Protein AF-A0AAD5CZV1-F1 (afdb_monomer_lite)

pLDDT: mean 96.12, std 6.65, range [50.38, 98.69]

Structure (mmCIF, N/CA/C/O backbone):
data_AF-A0AAD5CZV1-F1
#
_entry.id   AF-A0AAD5CZV1-F1
#
loop_
_atom_site.group_PDB
_atom_site.id
_atom_site.type_symbol
_atom_site.label_atom_id
_atom_site.label_alt_id
_atom_site.label_comp_id
_atom_site.label_asym_id
_atom_site.label_entity_id
_atom_site.label_seq_id
_atom_site.pdbx_PDB_ins_code
_atom_site.Cartn_x
_atom_site.Cartn_y
_atom_site.Cartn_z
_atom_site.occupancy
_atom_site.B_iso_or_equiv
_atom_site.auth_seq_id
_atom_site.auth_comp_id
_atom_site.auth_asym_id
_atom_site.auth_atom_id
_atom_site.pdbx_PDB_model_num
ATOM 1 N N . MET A 1 1 ? 4.851 -7.727 28.130 1.00 50.38 1 MET A N 1
ATOM 2 C CA . MET A 1 1 ? 3.394 -7.579 27.922 1.00 50.38 1 MET A CA 1
ATOM 3 C C . MET A 1 1 ? 2.962 -8.637 26.929 1.00 50.38 1 MET A C 1
ATOM 5 O O . MET A 1 1 ? 3.579 -8.719 25.878 1.00 50.38 1 MET A O 1
ATOM 9 N N . TYR A 1 2 ? 1.976 -9.467 27.266 1.00 60.91 2 TYR A N 1
ATOM 10 C CA . TYR A 1 2 ? 1.402 -10.418 26.313 1.00 60.91 2 TYR A CA 1
ATOM 11 C C . TYR A 1 2 ? 0.362 -9.678 25.469 1.00 60.91 2 TYR A C 1
ATOM 13 O O . TYR A 1 2 ? -0.590 -9.130 26.021 1.00 60.91 2 TYR A O 1
ATOM 21 N N . ALA A 1 3 ? 0.571 -9.614 24.155 1.00 76.38 3 ALA A N 1
ATOM 22 C CA . ALA A 1 3 ? -0.446 -9.131 23.230 1.00 76.38 3 ALA A CA 1
ATOM 23 C C . ALA A 1 3 ? -1.510 -10.223 23.045 1.00 76.38 3 ALA A C 1
ATOM 25 O O . ALA A 1 3 ? -1.173 -11.398 22.889 1.00 76.38 3 ALA A O 1
ATOM 26 N N . VAL A 1 4 ? -2.789 -9.849 23.090 1.00 90.44 4 VAL A N 1
ATOM 27 C CA . VAL A 1 4 ? -3.890 -10.775 22.797 1.00 90.44 4 VAL A CA 1
ATOM 28 C C . VAL A 1 4 ? -3.936 -11.000 21.287 1.00 90.44 4 VAL A C 1
ATOM 30 O O . VAL A 1 4 ? -3.989 -10.040 20.523 1.00 90.44 4 VAL A O 1
ATOM 33 N N . LEU A 1 5 ? -3.916 -12.264 20.861 1.00 93.06 5 LEU A N 1
ATOM 34 C CA . LEU A 1 5 ? -4.040 -12.636 19.452 1.00 93.06 5 LEU A CA 1
ATOM 35 C C . LEU A 1 5 ? -5.514 -12.612 19.035 1.00 93.06 5 LEU A C 1
ATOM 37 O O . LEU A 1 5 ? -6.346 -13.300 19.625 1.00 93.06 5 LEU A O 1
ATOM 41 N N . VAL A 1 6 ? -5.817 -11.826 18.005 1.00 95.69 6 VAL A N 1
ATOM 42 C CA . VAL A 1 6 ? -7.146 -11.683 17.393 1.00 95.69 6 VAL A CA 1
ATOM 43 C C . VAL A 1 6 ? -7.004 -11.636 15.868 1.00 95.69 6 VAL A C 1
ATOM 45 O O . VAL A 1 6 ? -5.895 -11.512 15.353 1.00 95.69 6 VAL A O 1
ATOM 48 N N . ASN A 1 7 ? -8.112 -11.732 15.128 1.00 96.25 7 ASN A N 1
ATOM 49 C CA . ASN A 1 7 ? -8.096 -11.421 13.697 1.00 96.25 7 ASN A CA 1
ATOM 50 C C . ASN A 1 7 ? -7.958 -9.899 13.510 1.00 96.25 7 ASN A C 1
ATOM 52 O O . ASN A 1 7 ? -8.845 -9.157 13.930 1.00 96.25 7 ASN A O 1
ATOM 56 N N . GLY A 1 8 ? -6.857 -9.452 12.903 1.00 93.62 8 GLY A N 1
ATOM 57 C CA . GLY A 1 8 ? -6.461 -8.041 12.865 1.00 93.62 8 GLY A CA 1
ATOM 58 C C . GLY A 1 8 ? -5.563 -7.674 14.049 1.00 93.62 8 GLY A C 1
ATOM 59 O O . GLY A 1 8 ? -4.732 -8.478 14.468 1.00 93.62 8 GLY A O 1
ATOM 60 N N . VAL A 1 9 ? -5.728 -6.466 14.593 1.00 94.19 9 VAL A N 1
ATOM 61 C CA . VAL A 1 9 ? -4.952 -5.977 15.745 1.00 94.19 9 VAL A CA 1
ATOM 62 C C . VAL A 1 9 ? -5.863 -5.397 16.824 1.00 94.19 9 VAL A C 1
ATOM 64 O O . VAL A 1 9 ? -6.932 -4.853 16.536 1.00 94.19 9 VAL A O 1
ATOM 67 N N . VAL A 1 10 ? -5.445 -5.519 18.087 1.00 95.56 10 VAL A N 1
ATOM 68 C CA . VAL A 1 10 ? -6.173 -4.945 19.227 1.00 95.56 10 VAL A CA 1
ATOM 69 C C . VAL A 1 10 ? -6.100 -3.420 19.162 1.00 95.56 10 VAL A C 1
ATOM 71 O O . VAL A 1 10 ? -5.018 -2.849 19.047 1.00 95.56 10 VAL A O 1
ATOM 74 N N . CYS A 1 11 ? -7.253 -2.757 19.257 1.00 95.94 11 CYS A N 1
ATOM 75 C CA . CYS A 1 11 ? -7.329 -1.301 19.212 1.00 95.94 11 CYS A CA 1
ATOM 76 C C . CYS A 1 11 ? -6.708 -0.648 20.455 1.00 95.94 11 CYS A C 1
ATOM 78 O O . CYS A 1 11 ? -6.855 -1.132 21.579 1.00 95.94 11 CYS A O 1
ATOM 80 N N . LYS A 1 12 ? -6.086 0.515 20.245 1.00 95.44 12 LYS A N 1
ATOM 81 C CA . LYS A 1 12 ? -5.729 1.468 21.303 1.00 95.44 12 LYS A CA 1
ATOM 82 C C . LYS A 1 12 ? -6.998 1.941 22.029 1.00 95.44 12 LYS A C 1
ATOM 84 O O . LYS A 1 12 ? -8.063 2.012 21.416 1.00 95.44 12 LYS A O 1
ATOM 89 N N . ASP A 1 13 ? -6.892 2.283 23.317 1.00 97.19 13 ASP A N 1
ATOM 90 C CA . ASP A 1 13 ? -8.003 2.918 24.042 1.00 97.19 13 ASP A CA 1
ATOM 91 C C . ASP A 1 13 ? -8.422 4.195 23.290 1.00 97.19 13 ASP A C 1
ATOM 93 O O . ASP A 1 13 ? -7.573 5.074 23.107 1.00 97.19 13 ASP A O 1
ATOM 97 N N . PRO A 1 14 ? -9.692 4.332 22.859 1.00 96.19 14 PRO A N 1
ATOM 98 C CA . PRO A 1 14 ? -10.150 5.488 22.092 1.00 96.19 14 PRO A CA 1
ATOM 99 C C . PRO A 1 14 ? -9.939 6.823 22.817 1.00 96.19 14 PRO A C 1
ATOM 101 O O . PRO A 1 14 ? -9.845 7.857 22.165 1.00 96.19 14 PRO A O 1
ATOM 104 N N . LYS A 1 15 ? -9.818 6.830 24.151 1.00 98.19 15 LYS A N 1
ATOM 105 C CA . LYS A 1 15 ? -9.498 8.039 24.930 1.00 98.19 15 LYS A CA 1
ATOM 106 C C . LYS A 1 15 ? -8.038 8.477 24.810 1.00 98.19 15 LYS A C 1
ATOM 108 O O . LYS A 1 15 ? -7.723 9.614 25.141 1.00 98.19 15 LYS A O 1
ATOM 113 N N . LEU A 1 16 ? -7.153 7.572 24.396 1.00 97.81 16 LEU A N 1
ATOM 114 C CA . LEU A 1 16 ? -5.724 7.824 24.194 1.00 97.81 16 LEU A CA 1
ATOM 115 C C . LEU A 1 16 ? -5.379 8.068 22.719 1.00 97.81 16 LEU A C 1
ATOM 117 O O . LEU A 1 16 ? -4.222 8.352 22.407 1.00 97.81 16 LEU A O 1
ATOM 121 N N . VAL A 1 17 ? -6.352 7.909 21.819 1.00 97.56 17 VAL A N 1
ATOM 122 C CA . VAL A 1 17 ? -6.182 8.146 20.387 1.00 97.56 17 VAL A CA 1
ATOM 123 C C . VAL A 1 17 ? -6.021 9.644 20.120 1.00 97.56 17 VAL A C 1
ATOM 125 O O . VAL A 1 17 ? -6.717 10.472 20.708 1.00 97.56 17 VAL A O 1
ATOM 128 N N . ASN A 1 18 ? -5.102 9.993 19.226 1.00 97.75 18 ASN A N 1
ATOM 129 C CA . ASN A 1 18 ? -4.840 11.362 18.799 1.00 97.75 18 ASN A CA 1
ATOM 130 C C . ASN A 1 18 ? -4.640 11.437 17.272 1.00 97.75 18 ASN A C 1
ATOM 132 O O . ASN A 1 18 ? -4.752 10.436 16.569 1.00 97.75 18 ASN A O 1
ATOM 136 N N . ALA A 1 19 ? -4.383 12.639 16.750 1.00 97.38 19 ALA A N 1
ATOM 137 C CA . ALA A 1 19 ? -4.237 12.863 15.311 1.00 97.38 19 ALA A CA 1
ATOM 138 C C . ALA A 1 19 ? -3.041 12.117 14.691 1.00 97.38 19 ALA A C 1
ATOM 140 O O . ALA A 1 19 ? -3.119 11.713 13.531 1.00 97.38 19 ALA A O 1
ATOM 141 N N . ASP A 1 20 ? -1.972 11.894 15.457 1.00 96.50 20 ASP A N 1
ATOM 142 C CA . ASP A 1 20 ? -0.767 11.220 14.972 1.00 96.50 20 ASP A CA 1
ATOM 143 C C . ASP A 1 20 ? -1.021 9.729 14.703 1.00 96.50 20 ASP A C 1
ATOM 145 O O . ASP A 1 20 ? -0.370 9.146 13.842 1.00 96.50 20 ASP A O 1
ATOM 149 N N . ASP A 1 21 ? -2.024 9.119 15.349 1.00 97.44 21 ASP A N 1
ATOM 150 C CA . ASP A 1 21 ? -2.437 7.737 15.058 1.00 97.44 21 ASP A CA 1
ATOM 151 C C . ASP A 1 21 ? -3.053 7.586 13.644 1.00 97.44 21 ASP A C 1
ATOM 153 O O . ASP A 1 21 ? -3.211 6.465 13.156 1.00 97.44 21 ASP A O 1
ATOM 157 N N . PHE A 1 22 ? -3.392 8.699 12.976 1.00 96.88 22 PHE A N 1
ATOM 158 C CA . PHE A 1 22 ? -3.994 8.752 11.636 1.00 96.88 22 PHE A CA 1
ATOM 159 C C . PHE A 1 22 ? -3.128 9.482 10.599 1.00 96.88 22 PHE A C 1
ATOM 161 O O . PHE A 1 22 ? -3.587 9.721 9.480 1.00 96.88 22 PHE A O 1
ATOM 168 N N . LEU A 1 23 ? -1.877 9.816 10.929 1.00 96.38 23 LEU A N 1
ATOM 169 C CA . LEU A 1 23 ? -0.975 10.545 10.042 1.00 96.38 23 LEU A CA 1
ATOM 170 C C . LEU A 1 23 ? 0.271 9.724 9.704 1.00 96.38 23 LEU A C 1
ATOM 172 O O . LEU A 1 23 ? 1.014 9.305 10.584 1.00 96.38 23 LEU A O 1
ATOM 176 N N . PHE A 1 24 ? 0.553 9.578 8.408 1.00 96.25 24 PHE A N 1
ATOM 177 C CA . PHE A 1 24 ? 1.799 8.996 7.911 1.00 96.25 24 PHE A CA 1
ATOM 178 C C . PHE A 1 24 ? 2.512 9.971 6.964 1.00 96.25 24 PHE A C 1
ATOM 180 O O . PHE A 1 24 ? 1.904 10.473 6.020 1.00 96.25 24 PHE A O 1
ATOM 187 N N . GLN A 1 25 ? 3.806 10.226 7.195 1.00 93.69 25 GLN A N 1
ATOM 188 C CA . GLN A 1 25 ? 4.632 11.170 6.414 1.00 93.69 25 GLN A CA 1
ATOM 189 C C . GLN A 1 25 ? 5.832 10.492 5.724 1.00 93.69 25 GLN A C 1
ATOM 191 O O . GLN A 1 25 ? 6.929 11.042 5.690 1.00 93.69 25 GLN A O 1
ATOM 196 N N . GLY A 1 26 ? 5.653 9.271 5.211 1.00 94.19 26 GLY A N 1
ATOM 197 C CA . GLY A 1 26 ? 6.711 8.553 4.483 1.00 94.19 26 GLY A CA 1
ATOM 198 C C . GLY A 1 26 ? 6.544 8.534 2.961 1.00 94.19 26 GLY A C 1
ATOM 199 O O . GLY A 1 26 ? 7.533 8.456 2.241 1.00 94.19 26 GLY A O 1
ATOM 200 N N . LEU A 1 27 ? 5.314 8.642 2.442 1.00 96.69 27 LEU A N 1
ATOM 201 C CA . LEU A 1 27 ? 5.047 8.494 0.999 1.00 96.69 27 LEU A CA 1
ATOM 202 C C . LEU A 1 27 ? 5.502 9.693 0.151 1.00 96.69 27 LEU A C 1
ATOM 204 O O . LEU A 1 27 ? 5.558 9.605 -1.076 1.00 96.69 27 LEU A O 1
ATOM 208 N N . ASN A 1 28 ? 5.844 10.815 0.783 1.00 94.94 28 ASN A N 1
ATOM 209 C CA . ASN A 1 28 ? 6.471 11.965 0.130 1.00 94.94 28 ASN A CA 1
ATOM 210 C C . ASN A 1 28 ? 7.957 11.731 -0.190 1.00 94.94 28 ASN A C 1
ATOM 212 O O . ASN A 1 28 ? 8.538 12.521 -0.931 1.00 94.94 28 ASN A O 1
ATOM 216 N N . VAL A 1 29 ? 8.570 10.678 0.355 1.00 96.12 29 VAL A N 1
ATOM 217 C CA . VAL A 1 29 ? 9.973 10.331 0.122 1.00 96.12 29 VAL A CA 1
ATOM 218 C C . VAL A 1 29 ? 10.047 9.193 -0.894 1.00 96.12 29 VAL A C 1
ATOM 220 O O . VAL A 1 29 ? 9.348 8.191 -0.769 1.00 96.12 29 VAL A O 1
ATOM 223 N N . MET A 1 30 ? 10.893 9.362 -1.909 1.00 96.56 30 MET A N 1
ATOM 224 C CA . MET A 1 30 ? 11.161 8.329 -2.911 1.00 96.56 30 MET A CA 1
ATOM 225 C C . MET A 1 30 ? 11.916 7.155 -2.277 1.00 96.56 30 MET A C 1
ATOM 227 O O . MET A 1 30 ? 12.890 7.354 -1.547 1.00 96.56 30 MET A O 1
ATOM 231 N N . GLY A 1 31 ? 11.473 5.935 -2.571 1.00 97.44 31 GLY A N 1
ATOM 232 C CA . GLY A 1 31 ? 12.147 4.709 -2.164 1.00 97.44 31 GLY A CA 1
ATOM 233 C C . GLY A 1 31 ? 13.497 4.496 -2.856 1.00 97.44 31 GLY A C 1
ATOM 234 O O . GLY A 1 31 ? 13.728 4.973 -3.965 1.00 97.44 31 GLY A O 1
ATOM 235 N N . ASN A 1 32 ? 14.399 3.743 -2.221 1.00 98.12 32 ASN A N 1
ATOM 236 C CA . ASN A 1 32 ? 15.702 3.433 -2.811 1.00 98.12 32 ASN A CA 1
ATOM 237 C C . ASN A 1 32 ? 15.590 2.308 -3.852 1.00 98.12 32 ASN A C 1
ATOM 239 O O . ASN A 1 32 ? 15.456 1.136 -3.505 1.00 98.12 32 ASN A O 1
ATOM 243 N N . THR A 1 33 ? 15.732 2.660 -5.125 1.00 98.62 33 THR A N 1
ATOM 244 C CA . THR A 1 33 ? 15.679 1.722 -6.254 1.00 98.62 33 THR A CA 1
ATOM 245 C C . THR A 1 33 ? 17.044 1.142 -6.644 1.00 98.62 33 THR A C 1
ATOM 247 O O . THR A 1 33 ? 17.141 0.444 -7.649 1.00 98.62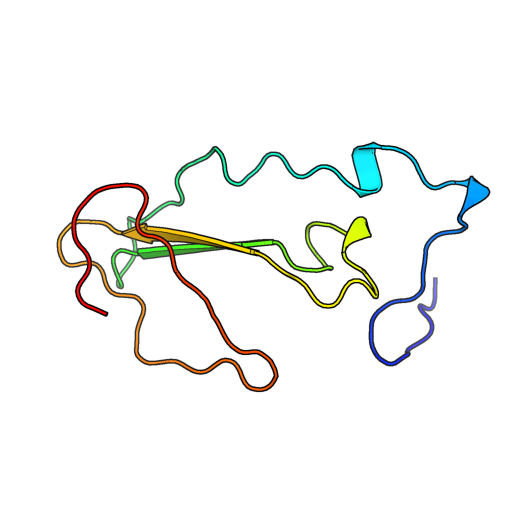 33 THR A O 1
ATOM 250 N N . SER A 1 34 ? 18.113 1.412 -5.882 1.00 98.25 34 SER A N 1
ATOM 251 C CA . SER A 1 34 ? 19.451 0.836 -6.107 1.00 98.25 34 SER A CA 1
ATOM 252 C C . SER A 1 34 ? 19.517 -0.599 -5.573 1.00 98.25 34 SER A C 1
ATOM 254 O O . SER A 1 34 ? 20.179 -0.878 -4.572 1.00 98.25 34 SER A O 1
ATOM 256 N N . ASN A 1 35 ? 18.767 -1.493 -6.210 1.00 97.75 35 ASN A N 1
ATOM 257 C CA . ASN A 1 35 ? 18.651 -2.908 -5.871 1.00 97.75 35 ASN A CA 1
ATOM 258 C C . ASN A 1 35 ? 18.447 -3.748 -7.145 1.00 97.75 35 ASN A C 1
ATOM 260 O O . ASN A 1 35 ? 18.222 -3.199 -8.223 1.00 97.75 35 ASN A O 1
ATOM 264 N N . ASP A 1 36 ? 18.513 -5.074 -7.018 1.00 97.88 36 ASP A N 1
ATOM 265 C CA . ASP A 1 36 ? 18.535 -6.003 -8.160 1.00 97.88 36 ASP A CA 1
ATOM 266 C C . ASP A 1 36 ? 17.294 -5.937 -9.063 1.00 97.88 36 ASP A C 1
ATOM 268 O O . ASP A 1 36 ? 17.375 -6.277 -10.242 1.00 97.88 36 ASP A O 1
ATOM 272 N N . VAL A 1 37 ? 16.144 -5.512 -8.528 1.00 98.31 37 VAL A N 1
ATOM 273 C CA . VAL A 1 37 ? 14.891 -5.401 -9.293 1.00 98.31 37 VAL A CA 1
ATOM 274 C C . VAL A 1 37 ? 14.617 -3.979 -9.776 1.00 98.31 37 VAL A C 1
ATOM 276 O O . VAL A 1 37 ? 13.679 -3.764 -10.538 1.00 98.31 37 VAL A O 1
ATOM 279 N N . GLY A 1 38 ? 15.419 -2.998 -9.356 1.00 98.50 38 GLY A N 1
ATOM 280 C CA . GLY A 1 38 ? 15.271 -1.606 -9.771 1.00 98.50 38 GLY A CA 1
ATOM 281 C C . GLY A 1 38 ? 13.968 -0.952 -9.304 1.00 98.50 38 GLY A C 1
ATOM 282 O O . GLY A 1 38 ? 13.544 0.032 -9.901 1.00 98.50 38 GLY A O 1
ATOM 283 N N . SER A 1 39 ? 13.304 -1.473 -8.271 1.00 98.50 39 SER A N 1
ATOM 284 C CA . SER A 1 39 ? 12.069 -0.895 -7.730 1.00 98.50 39 SER A CA 1
ATOM 285 C C . SER A 1 39 ? 12.047 -0.931 -6.205 1.00 98.50 39 SER A C 1
ATOM 287 O O . SER A 1 39 ? 12.759 -1.713 -5.576 1.00 98.50 39 SER A O 1
ATOM 289 N N . ASN A 1 40 ? 11.256 -0.054 -5.591 1.00 98.56 40 ASN A N 1
ATOM 290 C CA . ASN A 1 40 ? 11.029 -0.051 -4.150 1.00 98.56 40 ASN A CA 1
ATOM 291 C C . ASN A 1 40 ? 9.546 0.141 -3.848 1.00 98.56 40 ASN A C 1
ATOM 29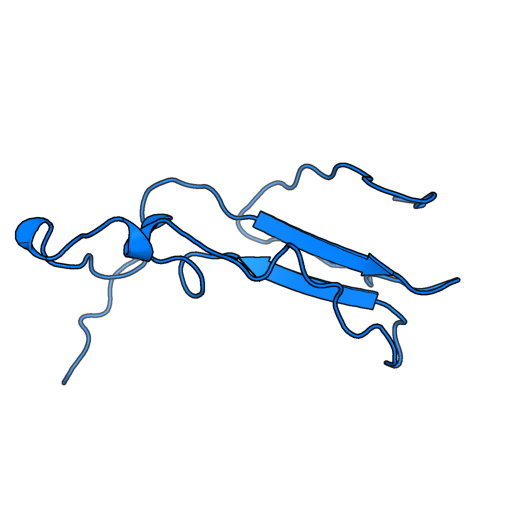3 O O . ASN A 1 40 ? 8.944 1.115 -4.295 1.00 98.56 40 ASN A O 1
ATOM 297 N N . VAL A 1 41 ? 8.991 -0.747 -3.025 1.00 98.06 41 VAL A N 1
ATOM 298 C CA . VAL A 1 41 ? 7.620 -0.647 -2.520 1.00 98.06 41 VAL A CA 1
ATOM 299 C C . VAL A 1 41 ? 7.658 -0.073 -1.105 1.00 98.06 41 VAL A C 1
ATOM 301 O O . VAL A 1 41 ? 8.142 -0.719 -0.179 1.00 98.06 41 VAL A O 1
ATOM 304 N N . THR A 1 42 ? 7.128 1.133 -0.928 1.00 98.38 42 THR A N 1
ATOM 305 C CA . THR A 1 42 ? 6.892 1.744 0.385 1.00 98.38 42 THR A CA 1
ATOM 306 C C . THR A 1 42 ? 5.442 1.482 0.783 1.00 98.38 42 THR A C 1
ATOM 308 O O . THR A 1 42 ? 4.526 2.128 0.268 1.00 98.38 42 THR A O 1
ATOM 311 N N . THR A 1 43 ? 5.220 0.514 1.672 1.00 97.62 43 THR A N 1
ATOM 312 C CA . THR A 1 43 ? 3.887 0.106 2.134 1.00 97.62 43 THR A CA 1
ATOM 313 C C . THR A 1 43 ? 3.379 0.979 3.276 1.00 97.62 43 THR A C 1
ATOM 315 O O . THR A 1 43 ? 4.147 1.440 4.115 1.00 97.62 43 THR A O 1
ATOM 318 N N . VAL A 1 44 ? 2.064 1.180 3.317 1.00 98.19 44 VAL A N 1
ATOM 319 C CA . VAL A 1 44 ? 1.333 1.792 4.429 1.00 98.19 44 VAL A CA 1
ATOM 320 C C . VAL A 1 44 ? 0.124 0.918 4.730 1.00 98.19 44 VAL A C 1
ATOM 322 O O . VAL A 1 44 ? -0.956 1.052 4.143 1.00 98.19 44 VAL A O 1
ATOM 325 N N . THR A 1 45 ? 0.346 -0.032 5.624 1.00 97.56 45 THR A N 1
ATOM 326 C CA . THR A 1 45 ? -0.659 -0.942 6.164 1.00 97.56 45 THR A CA 1
ATOM 327 C C . THR A 1 45 ? -1.039 -0.514 7.583 1.00 97.56 45 THR A C 1
ATOM 329 O O . THR A 1 45 ? -0.641 0.552 8.051 1.00 97.56 45 THR A O 1
ATOM 332 N N . VAL A 1 46 ? -1.813 -1.343 8.286 1.00 96.94 46 VAL A N 1
ATOM 333 C CA . VAL A 1 46 ? -2.118 -1.123 9.707 1.00 96.94 46 VAL A CA 1
ATOM 334 C C . VAL A 1 46 ? -0.862 -1.115 10.592 1.00 96.94 46 VAL A C 1
ATOM 336 O O . VAL A 1 46 ? -0.893 -0.519 11.666 1.00 96.94 46 VAL A O 1
ATOM 339 N N . ASP A 1 47 ? 0.236 -1.730 10.139 1.00 95.19 47 ASP A N 1
ATOM 340 C CA . ASP A 1 47 ? 1.495 -1.779 10.886 1.00 95.19 47 ASP A CA 1
ATOM 341 C C . ASP A 1 47 ? 2.240 -0.432 10.840 1.00 95.19 47 ASP A C 1
ATOM 343 O O . ASP A 1 47 ? 2.822 -0.014 11.841 1.00 95.19 47 ASP A O 1
ATOM 347 N 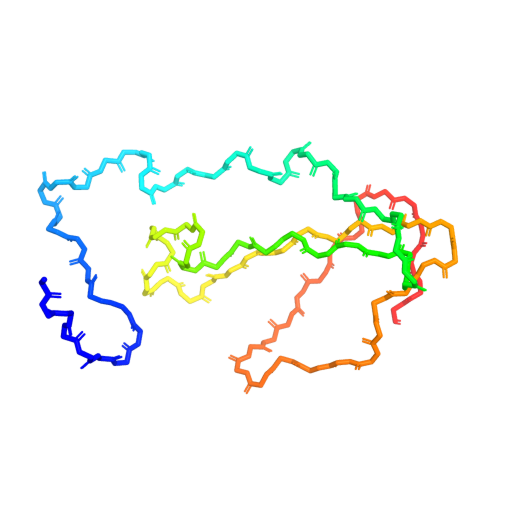N . GLU A 1 48 ? 2.178 0.286 9.713 1.00 97.00 48 GLU A N 1
ATOM 348 C CA . GLU A 1 48 ? 2.761 1.627 9.568 1.00 97.00 48 GLU A CA 1
ATOM 349 C C . GLU A 1 48 ? 1.803 2.751 9.985 1.00 97.00 48 GLU A C 1
ATOM 351 O O . GLU A 1 48 ? 2.250 3.795 10.462 1.00 97.00 48 GLU A O 1
ATOM 356 N N . LEU A 1 49 ? 0.493 2.557 9.797 1.00 97.69 49 LEU A N 1
ATOM 357 C CA . LEU A 1 49 ? -0.548 3.527 10.129 1.00 97.69 49 LEU A CA 1
ATOM 358 C C . LEU A 1 49 ? -1.676 2.854 10.935 1.00 97.69 49 LEU A C 1
ATOM 360 O O . LEU A 1 49 ? -2.673 2.406 10.356 1.00 97.69 49 LEU A O 1
ATOM 364 N N . PRO A 1 50 ? -1.566 2.809 12.279 1.00 96.31 50 PRO A N 1
ATOM 365 C CA . PRO A 1 50 ? -2.509 2.092 13.143 1.00 96.31 50 PRO A CA 1
ATOM 366 C C . PRO A 1 50 ? -3.968 2.537 12.998 1.00 96.31 50 PRO A C 1
ATOM 368 O O . PRO A 1 50 ? -4.883 1.729 13.167 1.00 96.31 50 PRO A O 1
ATOM 371 N N . GLY A 1 51 ? -4.200 3.802 12.638 1.00 97.62 51 GLY A N 1
ATOM 372 C CA . GLY A 1 51 ? -5.525 4.352 12.360 1.00 97.62 51 GLY A CA 1
ATOM 373 C C . GLY A 1 51 ? -6.267 3.684 11.197 1.00 97.62 51 GLY A C 1
ATOM 374 O O . GLY A 1 51 ? -7.476 3.865 11.082 1.00 97.62 51 GLY A O 1
ATOM 375 N N . LEU A 1 52 ? -5.591 2.882 10.364 1.00 98.12 52 LEU A N 1
ATOM 376 C CA . LEU A 1 52 ? -6.227 2.076 9.315 1.00 98.12 52 LEU A CA 1
ATOM 377 C C . LEU A 1 52 ? -6.949 0.834 9.849 1.00 98.12 52 LEU A C 1
ATOM 379 O O . LEU A 1 52 ? -7.728 0.220 9.112 1.00 98.12 52 LEU A O 1
ATOM 383 N N . ASN A 1 53 ? -6.705 0.436 11.105 1.00 98.12 53 ASN A N 1
ATOM 384 C CA . ASN A 1 53 ? -7.337 -0.748 11.674 1.00 98.12 53 ASN A CA 1
ATOM 385 C C . ASN A 1 53 ? -8.864 -0.665 11.519 1.00 98.12 53 ASN A C 1
ATOM 387 O O . ASN A 1 53 ? -9.472 0.362 11.812 1.00 98.12 53 ASN A O 1
ATOM 391 N N . THR A 1 54 ? -9.490 -1.757 11.075 1.00 97.88 54 THR A N 1
ATOM 392 C CA . THR A 1 54 ? -10.936 -1.881 10.782 1.00 97.88 54 THR A CA 1
ATOM 393 C C . THR A 1 54 ? -11.484 -1.096 9.577 1.00 97.88 54 THR A C 1
ATOM 395 O O . THR A 1 54 ? -12.631 -1.327 9.202 1.00 97.88 54 THR A O 1
ATOM 398 N N . LEU A 1 55 ? -10.697 -0.238 8.913 1.00 98.12 55 LEU A N 1
ATOM 399 C CA . LEU A 1 55 ? -11.182 0.603 7.801 1.00 98.12 55 LEU A CA 1
ATOM 400 C C . LEU A 1 55 ? -11.171 -0.083 6.426 1.00 98.12 55 LEU A C 1
ATOM 402 O O . LEU A 1 55 ? -11.742 0.441 5.474 1.00 98.12 55 LEU A O 1
ATOM 406 N N . GLY A 1 56 ? -10.532 -1.250 6.306 1.00 97.94 56 GLY A N 1
ATOM 407 C CA . GLY A 1 56 ? -10.542 -2.045 5.071 1.00 97.94 56 GLY A CA 1
ATOM 408 C C . GLY A 1 56 ? -9.742 -1.444 3.911 1.00 97.94 56 GLY A C 1
ATOM 409 O O . GLY A 1 56 ? -9.958 -1.835 2.767 1.00 97.94 56 GLY A O 1
ATOM 410 N N . ILE A 1 57 ? -8.831 -0.510 4.192 1.00 97.94 57 ILE A N 1
ATOM 411 C CA . ILE A 1 57 ? -7.973 0.139 3.196 1.00 97.94 57 ILE A CA 1
ATOM 412 C C . ILE A 1 57 ? -6.504 0.099 3.627 1.00 97.94 57 ILE A C 1
ATOM 414 O O . ILE A 1 57 ? -6.183 0.044 4.813 1.00 97.94 57 ILE A O 1
ATOM 418 N N . SER A 1 58 ? -5.619 0.152 2.639 1.00 97.94 58 SER A N 1
ATOM 419 C CA . SER A 1 58 ? -4.170 0.309 2.778 1.00 97.94 58 SER A CA 1
ATOM 420 C C . SER A 1 58 ? -3.640 1.054 1.556 1.00 97.94 58 SER A C 1
ATOM 422 O O . SER A 1 58 ? -4.352 1.196 0.560 1.00 97.94 58 SER A O 1
ATOM 424 N N . MET A 1 59 ? -2.395 1.515 1.605 1.00 98.12 59 MET A N 1
ATOM 425 C CA . MET A 1 59 ? -1.758 2.203 0.483 1.00 98.12 59 MET A CA 1
ATOM 426 C C . MET A 1 59 ? -0.331 1.697 0.286 1.00 98.12 59 MET A C 1
ATOM 428 O O . MET A 1 59 ? 0.300 1.216 1.221 1.00 98.12 59 MET A O 1
ATOM 432 N N . ALA A 1 60 ? 0.191 1.819 -0.927 1.00 98.00 60 ALA A N 1
ATOM 433 C CA . ALA A 1 60 ? 1.612 1.687 -1.194 1.00 98.00 60 ALA A CA 1
ATOM 434 C C . ALA A 1 60 ? 2.032 2.735 -2.229 1.00 98.00 60 ALA A C 1
ATOM 436 O O . ALA A 1 60 ? 1.248 3.097 -3.108 1.00 98.00 60 ALA A O 1
ATOM 437 N N . ARG A 1 61 ? 3.272 3.212 -2.126 1.00 98.44 61 ARG A N 1
ATOM 438 C CA . ARG A 1 61 ? 3.969 3.918 -3.206 1.00 98.44 61 ARG A CA 1
ATOM 439 C C . ARG A 1 61 ? 5.006 2.975 -3.784 1.00 98.44 61 ARG A C 1
ATOM 441 O O . ARG A 1 61 ? 5.727 2.332 -3.027 1.00 98.44 61 ARG A O 1
ATOM 448 N N . ILE A 1 62 ? 5.094 2.924 -5.105 1.00 98.50 62 ILE A N 1
ATOM 449 C CA . ILE A 1 62 ? 6.115 2.145 -5.796 1.00 98.50 62 ILE A CA 1
ATOM 450 C C . ILE A 1 62 ? 6.951 3.106 -6.628 1.00 98.50 62 ILE A C 1
ATOM 452 O O . ILE A 1 62 ? 6.414 3.818 -7.475 1.00 98.50 62 ILE A O 1
ATOM 456 N N . ASP A 1 63 ? 8.252 3.134 -6.366 1.00 98.69 63 ASP A N 1
ATOM 457 C CA . ASP A 1 63 ? 9.225 3.881 -7.156 1.00 98.69 63 ASP A CA 1
ATOM 458 C C . ASP A 1 63 ? 10.005 2.906 -8.044 1.00 98.69 63 ASP A C 1
ATOM 460 O O . ASP A 1 63 ? 10.397 1.827 -7.593 1.00 98.69 63 ASP A O 1
ATOM 464 N N . PHE A 1 64 ? 10.231 3.286 -9.301 1.00 98.62 64 PHE A N 1
ATOM 465 C CA . PHE A 1 64 ? 10.932 2.479 -10.299 1.00 98.62 64 PHE A CA 1
ATOM 466 C C . PHE A 1 64 ? 12.123 3.256 -10.863 1.00 98.62 64 PHE A C 1
ATOM 468 O O . PHE A 1 64 ? 11.991 4.416 -11.255 1.00 98.62 64 PHE A O 1
ATOM 475 N N . ALA A 1 65 ? 13.280 2.603 -10.938 1.00 98.44 65 ALA A N 1
ATOM 476 C CA . ALA A 1 65 ? 14.378 3.020 -11.799 1.00 98.44 65 ALA A CA 1
ATOM 477 C C . ALA A 1 65 ? 14.047 2.712 -13.270 1.00 98.44 65 ALA A C 1
ATOM 479 O O . ALA A 1 65 ? 13.069 2.027 -13.578 1.00 98.44 65 ALA A O 1
ATOM 480 N N . LEU A 1 66 ? 14.891 3.193 -14.188 1.00 97.25 66 LEU A N 1
ATOM 481 C CA . LEU A 1 66 ? 14.805 2.796 -15.593 1.00 97.25 66 LEU A CA 1
ATOM 482 C C . LEU A 1 66 ? 14.911 1.268 -15.709 1.00 97.25 66 LEU A C 1
ATOM 484 O O . LEU A 1 66 ? 15.792 0.669 -15.097 1.00 97.25 66 LEU A O 1
ATOM 488 N N . ASP A 1 67 ? 13.994 0.667 -16.468 1.00 96.19 67 ASP A N 1
ATOM 489 C CA . ASP A 1 67 ? 13.854 -0.784 -16.665 1.00 96.19 67 ASP A CA 1
ATOM 490 C C . ASP A 1 67 ? 13.605 -1.602 -15.378 1.00 96.19 67 ASP A C 1
ATOM 492 O O . ASP A 1 67 ? 13.642 -2.834 -15.402 1.00 96.19 67 ASP A O 1
ATOM 496 N N . GLY A 1 68 ? 13.309 -0.931 -14.258 1.00 98.44 68 GLY A N 1
ATOM 497 C CA . GLY A 1 68 ? 12.947 -1.571 -12.999 1.00 98.44 68 GLY A CA 1
ATOM 498 C C . GLY A 1 68 ? 11.620 -2.323 -13.091 1.00 98.44 68 GLY A C 1
ATOM 499 O O . GLY A 1 68 ? 10.702 -1.921 -13.809 1.00 98.44 68 GLY A O 1
ATOM 500 N N . ILE A 1 69 ? 11.497 -3.404 -12.322 1.00 98.38 69 ILE A N 1
ATOM 501 C CA . ILE A 1 69 ? 10.304 -4.253 -12.284 1.00 98.38 69 ILE A CA 1
ATOM 502 C C . ILE A 1 69 ? 9.777 -4.401 -10.862 1.00 98.38 69 ILE A C 1
ATOM 504 O O . ILE A 1 69 ? 10.539 -4.473 -9.901 1.00 98.38 69 ILE A O 1
ATOM 508 N N . ASN A 1 70 ? 8.459 -4.519 -10.735 1.00 98.19 70 ASN A N 1
ATOM 509 C CA . ASN A 1 70 ? 7.833 -5.133 -9.574 1.00 98.19 70 ASN A CA 1
ATOM 510 C C . ASN A 1 70 ? 7.482 -6.557 -10.025 1.00 98.19 70 ASN A C 1
ATOM 512 O O . ASN A 1 70 ? 6.591 -6.697 -10.868 1.00 98.19 70 ASN A O 1
ATOM 516 N N . PRO A 1 71 ? 8.236 -7.591 -9.603 1.00 98.06 71 PRO A N 1
ATOM 517 C CA . PRO A 1 71 ? 8.111 -8.936 -10.161 1.00 98.06 71 PRO A CA 1
ATOM 518 C C . PRO A 1 71 ? 6.673 -9.478 -10.105 1.00 98.06 71 PRO A C 1
ATOM 520 O O . PRO A 1 71 ? 5.880 -9.018 -9.280 1.00 98.06 71 PRO A O 1
ATOM 523 N N . PRO A 1 72 ? 6.323 -10.488 -10.925 1.00 98.25 72 PRO A N 1
ATOM 524 C CA . PRO A 1 72 ? 5.006 -11.116 -10.865 1.00 98.25 72 PRO A CA 1
ATOM 525 C C . PRO A 1 72 ? 4.638 -11.542 -9.435 1.00 98.25 72 PRO A C 1
ATOM 527 O O . PRO A 1 72 ? 5.350 -12.331 -8.813 1.00 98.25 72 PRO A O 1
ATOM 530 N N . HIS A 1 73 ? 3.530 -11.013 -8.913 1.00 98.19 73 HIS A N 1
ATOM 531 C CA . HIS A 1 73 ? 3.090 -11.231 -7.534 1.00 98.19 73 HIS A CA 1
ATOM 532 C C . HIS A 1 73 ? 1.558 -11.237 -7.421 1.00 98.19 73 HIS A C 1
ATOM 534 O O . HIS A 1 73 ? 0.839 -11.013 -8.393 1.00 98.19 73 HIS A O 1
ATOM 540 N N . THR A 1 74 ? 1.053 -11.534 -6.219 1.00 98.25 74 THR A N 1
ATOM 541 C CA . THR A 1 74 ? -0.384 -11.570 -5.913 1.00 98.25 74 THR A CA 1
ATOM 542 C C . THR A 1 74 ? -0.671 -10.979 -4.540 1.00 98.25 74 THR A C 1
ATOM 544 O O . THR A 1 74 ? 0.094 -11.211 -3.602 1.00 98.25 74 THR A O 1
ATOM 547 N N . HIS A 1 75 ? -1.836 -10.352 -4.382 1.00 98.19 75 HIS A N 1
A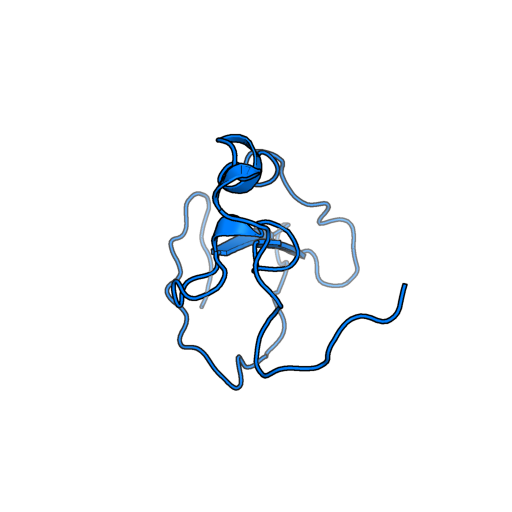TOM 548 C CA . HIS A 1 75 ? -2.388 -9.989 -3.080 1.00 98.19 75 HIS A CA 1
ATOM 549 C C . HIS A 1 75 ? -3.475 -10.997 -2.669 1.00 98.19 75 HIS A C 1
ATOM 551 O O . HIS A 1 75 ? -4.579 -10.964 -3.208 1.00 98.19 75 HIS A O 1
ATOM 557 N N . PRO A 1 76 ? -3.219 -11.904 -1.704 1.00 98.50 76 PRO A N 1
ATOM 558 C CA . PRO A 1 76 ? -4.127 -13.022 -1.421 1.00 98.50 76 PRO A CA 1
ATOM 559 C C . PRO A 1 76 ? -5.456 -12.615 -0.762 1.00 98.50 76 PRO A C 1
ATOM 561 O O . PRO A 1 76 ? -6.322 -13.464 -0.573 1.00 98.50 76 PRO A O 1
ATOM 564 N N . ARG A 1 77 ? -5.609 -11.351 -0.340 1.00 98.06 77 ARG A N 1
ATOM 565 C CA . ARG A 1 77 ? -6.762 -10.865 0.444 1.00 98.06 77 ARG A CA 1
ATOM 566 C C . ARG A 1 77 ? -7.283 -9.488 0.019 1.00 98.06 77 ARG A C 1
ATOM 568 O O . ARG A 1 77 ? -8.102 -8.922 0.734 1.00 98.06 77 ARG A O 1
ATOM 575 N N . ALA A 1 78 ? -6.800 -8.928 -1.088 1.00 98.19 78 ALA A N 1
ATOM 576 C CA . ALA A 1 78 ? -7.185 -7.588 -1.518 1.00 98.19 78 ALA A CA 1
ATOM 577 C C . ALA A 1 78 ? -7.105 -7.446 -3.039 1.00 98.19 78 ALA A C 1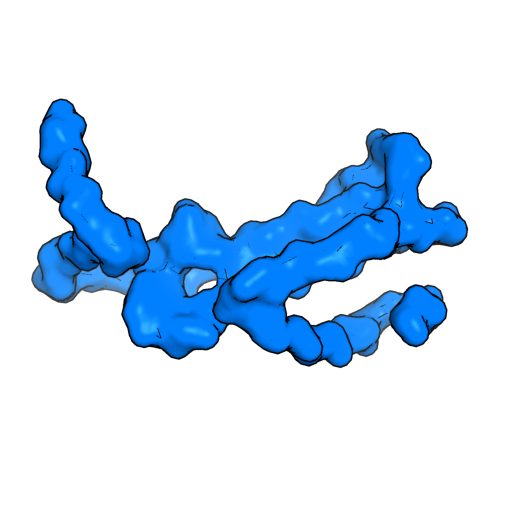
ATOM 579 O O . ALA A 1 78 ? -6.269 -8.073 -3.686 1.00 98.19 78 ALA A O 1
ATOM 580 N N . THR A 1 79 ? -7.966 -6.597 -3.588 1.00 98.56 79 THR A N 1
ATOM 581 C CA . THR A 1 79 ? -7.830 -6.054 -4.942 1.00 98.56 79 THR A CA 1
ATOM 582 C C . THR A 1 79 ? -6.989 -4.782 -4.898 1.00 98.56 79 THR A C 1
ATOM 584 O O . THR A 1 79 ? -7.044 -4.052 -3.910 1.00 98.56 79 THR A O 1
ATOM 587 N N . GLU A 1 80 ? -6.272 -4.478 -5.976 1.00 98.25 80 GLU A N 1
ATOM 588 C CA . GLU A 1 80 ? -5.421 -3.291 -6.084 1.00 98.25 80 GLU A CA 1
ATOM 589 C C . GLU A 1 80 ? -5.941 -2.328 -7.160 1.00 98.25 80 GLU A C 1
ATOM 591 O O . GLU A 1 80 ? -6.459 -2.754 -8.193 1.00 98.25 80 GLU A O 1
ATOM 596 N N . VAL A 1 81 ? -5.795 -1.024 -6.914 1.00 98.12 81 VAL A N 1
ATOM 597 C CA . VAL A 1 81 ? -6.007 0.039 -7.905 1.00 98.12 81 VAL A CA 1
ATOM 598 C C . VAL A 1 81 ? -4.754 0.908 -7.929 1.00 98.12 81 VAL A C 1
ATOM 600 O O . VAL A 1 81 ? -4.411 1.525 -6.923 1.00 98.12 81 VAL A O 1
ATOM 603 N N . LEU A 1 82 ? -4.089 0.970 -9.084 1.00 97.38 82 LEU A N 1
ATOM 604 C CA . LEU A 1 82 ? -2.871 1.752 -9.291 1.00 97.38 82 LEU A CA 1
ATOM 605 C C . LEU A 1 82 ? -3.165 3.063 -10.021 1.00 97.38 82 LEU A C 1
ATOM 607 O O . LEU A 1 82 ? -3.975 3.113 -10.945 1.00 97.38 82 LEU A O 1
ATOM 611 N N . THR A 1 83 ? -2.457 4.123 -9.635 1.00 98.38 83 THR A N 1
ATOM 612 C CA . THR A 1 83 ? -2.407 5.391 -10.374 1.00 98.38 83 THR A CA 1
ATOM 613 C C . THR A 1 83 ? -0.949 5.745 -10.630 1.00 98.38 83 THR A C 1
ATOM 615 O O . THR A 1 83 ? -0.174 5.887 -9.687 1.00 98.38 83 THR A O 1
ATOM 618 N N . VAL A 1 84 ? -0.570 5.902 -11.899 1.00 98.12 84 VAL A N 1
ATOM 619 C CA . VAL A 1 84 ? 0.766 6.388 -12.267 1.00 98.12 84 VAL A CA 1
ATOM 620 C C . VAL A 1 84 ? 0.812 7.895 -12.035 1.00 98.12 84 VAL A C 1
ATOM 622 O O . VAL A 1 84 ? 0.055 8.640 -12.655 1.00 98.12 84 VAL A O 1
ATOM 625 N N . ILE A 1 85 ? 1.691 8.335 -11.134 1.00 97.81 85 ILE A N 1
ATOM 626 C CA . ILE A 1 85 ? 1.872 9.756 -10.802 1.00 97.81 85 ILE A CA 1
ATOM 627 C C . ILE A 1 85 ? 2.921 10.412 -11.710 1.00 97.81 85 ILE A C 1
ATOM 629 O O . ILE A 1 85 ? 2.773 11.574 -12.082 1.00 97.81 85 ILE A O 1
ATOM 633 N N . GLU A 1 86 ? 3.954 9.667 -12.106 1.00 97.81 86 GLU A N 1
ATOM 634 C CA . GLU A 1 86 ? 5.038 10.145 -12.965 1.00 97.81 86 GLU A CA 1
ATOM 635 C C . GLU A 1 86 ? 5.576 9.008 -13.848 1.00 97.81 86 GLU A C 1
ATOM 637 O O . GLU A 1 86 ? 5.603 7.847 -13.439 1.00 97.81 86 GLU A O 1
ATOM 642 N N . GLY A 1 87 ? 6.012 9.344 -15.065 1.00 97.25 87 GLY A N 1
ATOM 643 C CA . GLY A 1 87 ? 6.629 8.398 -15.996 1.00 97.25 87 GLY A CA 1
ATOM 644 C C . GLY A 1 87 ? 5.630 7.588 -16.826 1.00 97.25 87 GLY A C 1
ATOM 645 O O . GLY A 1 87 ? 4.532 8.043 -17.151 1.00 97.25 87 GLY A O 1
ATOM 646 N N . LYS A 1 88 ? 6.058 6.395 -17.247 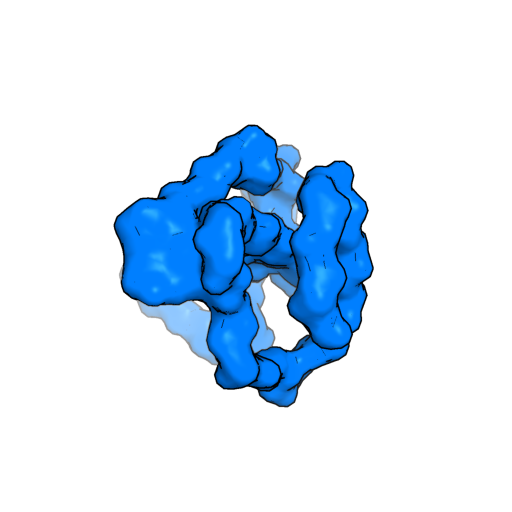1.00 97.25 88 LYS A N 1
ATOM 647 C CA . LYS A 1 88 ? 5.262 5.432 -18.017 1.00 97.25 88 LYS A CA 1
ATOM 648 C C . LYS A 1 88 ? 5.569 4.039 -17.491 1.00 97.25 88 LYS A C 1
ATOM 650 O O . LYS A 1 88 ? 6.737 3.675 -17.408 1.00 97.25 88 LYS A O 1
ATOM 655 N N . LEU A 1 89 ? 4.529 3.278 -17.177 1.00 97.69 89 LEU A N 1
ATOM 656 C CA . LEU A 1 89 ? 4.647 1.925 -16.651 1.00 97.69 89 LEU A CA 1
ATOM 657 C C . LEU A 1 89 ? 3.851 0.973 -17.544 1.00 97.69 89 LEU A C 1
ATOM 659 O O . LEU A 1 89 ? 2.701 1.262 -17.879 1.00 97.69 89 LEU A O 1
ATOM 663 N N . LEU A 1 90 ? 4.472 -0.137 -17.937 1.00 97.56 90 LEU A N 1
ATOM 664 C CA . LEU A 1 90 ? 3.749 -1.278 -18.486 1.00 97.56 90 LEU A CA 1
ATOM 665 C C . LEU A 1 90 ? 3.218 -2.089 -17.302 1.00 97.56 90 LEU A C 1
ATOM 667 O O . LEU A 1 90 ? 4.009 -2.513 -16.461 1.00 97.56 90 LEU A O 1
ATOM 671 N N . VAL A 1 91 ? 1.899 -2.260 -17.246 1.00 95.38 91 VAL A N 1
ATOM 672 C CA . VAL A 1 91 ? 1.190 -3.042 -16.224 1.00 95.38 91 VAL A CA 1
ATOM 673 C C . VAL A 1 91 ? 0.507 -4.218 -16.897 1.00 95.38 91 VAL A C 1
ATOM 675 O O . VAL A 1 91 ? -0.132 -3.980 -17.949 1.00 95.38 91 VAL A O 1
#

Foldseek 3Di:
DDADDDDFHDDDDPVPDDVVLADDDDLVDADDLPDPQQKDKAWFDCVRRVVCTPVQDIDIDMDGDVNGDPPDDDDPPDDDDDDDPDDDDDD

Secondary structure (DSSP, 8-state):
-PPPP-SS-PPPPTTT--GGGG----TTSPP---STTSEEEEEESTTT-GGGTTS---EEEEEE-TT----S---TT--------SS----

Organism: Ambrosia artemisiifolia (NCBI:txid4212)

Sequence (91 aa):
MYAVLVNGVVCKDPKLVNADDFLFQGLNVMGNTSNDVGSNVTTVTVDELPGLNTLGISMARIDFALDGINPPHTHPRATEVLTVIEGKLLV

Radius of gyration: 16.21 Å; chains: 1; bounding box: 31×26×46 Å

InterPro domains:
  IPR001929 Germin [cd02241] (3-91)
  IPR006045 Cupin 1 [PF00190] (27-91)
  IPR011051 RmlC-like cupin domain superfamily [SSF51182] (5-91)
  IPR014710 RmlC-like jelly roll fold [G3DSA:2.60.120.10] (2-91)
  IPR019780 Germin, manganese binding site [PS00725] (68-81)